Protein AF-A0A0E4FZL4-F1 (afdb_monomer_lite)

Structure (mmCIF, N/CA/C/O backbone):
data_AF-A0A0E4FZL4-F1
#
_entry.id   AF-A0A0E4FZL4-F1
#
loop_
_atom_site.group_PDB
_atom_site.id
_atom_site.type_symbol
_atom_site.label_atom_id
_atom_site.label_alt_id
_atom_site.label_comp_id
_atom_site.label_asym_id
_atom_site.label_entity_id
_atom_site.label_seq_id
_atom_site.pdbx_PDB_ins_code
_atom_site.Cartn_x
_atom_site.Cartn_y
_atom_site.Cartn_z
_atom_site.occupancy
_atom_site.B_iso_or_equiv
_atom_site.auth_seq_id
_atom_site.auth_comp_id
_atom_site.auth_asym_id
_atom_site.auth_atom_id
_atom_site.pdbx_PDB_model_num
ATOM 1 N N . MET A 1 1 ? -18.263 -10.127 2.656 1.00 48.25 1 MET A N 1
ATOM 2 C CA . MET A 1 1 ? -17.079 -9.324 2.296 1.00 48.25 1 MET A CA 1
ATOM 3 C C . MET A 1 1 ? -16.401 -9.013 3.611 1.00 48.25 1 MET A C 1
ATOM 5 O O . MET A 1 1 ? -17.080 -8.514 4.495 1.00 48.25 1 MET A O 1
ATOM 9 N N . GLU A 1 2 ? -15.173 -9.480 3.817 1.00 59.19 2 GLU A N 1
ATOM 10 C CA . GLU A 1 2 ? -14.465 -9.257 5.082 1.00 59.19 2 GLU A CA 1
ATOM 11 C C . GLU A 1 2 ? -14.346 -7.748 5.335 1.00 59.19 2 GLU A C 1
ATOM 13 O O . GLU A 1 2 ? -14.043 -7.003 4.403 1.00 59.19 2 GLU A O 1
ATOM 18 N N . ASP A 1 3 ? -14.649 -7.298 6.552 1.00 83.00 3 ASP A N 1
ATOM 19 C CA . ASP A 1 3 ? -14.879 -5.879 6.830 1.00 83.00 3 ASP A CA 1
ATOM 20 C C . ASP A 1 3 ? -13.549 -5.103 6.803 1.00 83.00 3 ASP A C 1
ATOM 22 O O . ASP A 1 3 ? -12.699 -5.239 7.688 1.00 83.00 3 ASP A O 1
ATOM 26 N N . VAL A 1 4 ? -13.313 -4.351 5.725 1.00 91.88 4 VAL A N 1
ATOM 27 C CA . VAL A 1 4 ? -12.122 -3.511 5.555 1.00 91.88 4 VAL A CA 1
ATOM 28 C C . VAL A 1 4 ? -12.369 -2.187 6.267 1.00 91.88 4 VAL A C 1
ATOM 30 O O . VAL A 1 4 ? -13.269 -1.437 5.903 1.00 91.88 4 VAL A O 1
ATOM 33 N N . GLY A 1 5 ? -11.532 -1.871 7.254 1.00 94.00 5 GLY A N 1
ATOM 34 C CA . GLY A 1 5 ? -11.699 -0.674 8.082 1.00 94.00 5 GLY A CA 1
ATOM 35 C C . GLY A 1 5 ? -10.955 0.561 7.574 1.00 94.00 5 GLY A C 1
ATOM 36 O O . GLY A 1 5 ? -11.282 1.674 7.975 1.00 94.00 5 GLY A O 1
ATOM 37 N N . CYS A 1 6 ? -9.941 0.389 6.721 1.00 96.06 6 CYS A N 1
ATOM 38 C CA . CYS A 1 6 ? -9.160 1.493 6.161 1.00 96.06 6 CYS A CA 1
ATOM 39 C C . CYS A 1 6 ? -8.391 1.085 4.897 1.00 96.06 6 CYS A C 1
ATOM 41 O O . CYS A 1 6 ? -8.219 -0.101 4.612 1.00 96.06 6 CYS A O 1
ATOM 43 N N . VAL A 1 7 ? -7.891 2.076 4.156 1.00 96.81 7 VAL A N 1
ATOM 44 C CA . VAL A 1 7 ? -7.042 1.880 2.970 1.00 96.81 7 VAL A CA 1
ATOM 45 C C . VAL A 1 7 ? -5.691 2.546 3.175 1.00 96.81 7 VAL A C 1
ATOM 47 O O . VAL A 1 7 ? -5.600 3.646 3.716 1.00 96.81 7 VAL A O 1
ATOM 50 N N . THR A 1 8 ? -4.634 1.905 2.695 1.00 97.00 8 THR A N 1
ATOM 51 C CA . THR A 1 8 ? -3.294 2.485 2.620 1.00 97.00 8 THR A CA 1
ATOM 52 C C . THR A 1 8 ? -2.590 2.038 1.344 1.00 97.00 8 THR A C 1
ATOM 54 O O . THR A 1 8 ? -2.974 1.045 0.728 1.00 97.00 8 THR A O 1
ATOM 57 N N . GLY A 1 9 ? -1.550 2.755 0.931 1.00 95.62 9 GLY A N 1
ATOM 58 C CA . GLY A 1 9 ? -0.793 2.423 -0.270 1.00 95.62 9 GLY A CA 1
ATOM 59 C C . GLY A 1 9 ? 0.673 2.829 -0.141 1.00 95.62 9 GLY A C 1
ATOM 60 O O . GLY A 1 9 ? 0.952 3.989 0.172 1.00 95.62 9 GLY A O 1
ATOM 61 N N . PRO A 1 10 ? 1.632 1.904 -0.332 1.00 93.88 10 PRO A N 1
ATOM 62 C CA . PRO A 1 10 ? 3.051 2.215 -0.241 1.00 93.88 10 PRO A CA 1
ATOM 63 C C . PRO A 1 10 ? 3.559 2.958 -1.486 1.00 93.88 10 PRO A C 1
ATOM 65 O O . PRO A 1 10 ? 3.076 2.765 -2.598 1.00 93.88 10 PRO A O 1
ATOM 68 N N . GLY A 1 11 ? 4.608 3.766 -1.312 1.00 90.69 11 GLY A N 1
ATOM 69 C CA . GLY A 1 11 ? 5.210 4.524 -2.413 1.00 90.69 11 GLY A CA 1
ATOM 70 C C . GLY A 1 11 ? 4.312 5.652 -2.936 1.00 90.69 11 GLY A C 1
ATOM 71 O O . GLY A 1 11 ? 3.257 5.940 -2.380 1.00 90.69 11 GLY A O 1
ATOM 72 N N . ARG A 1 12 ? 4.749 6.331 -4.003 1.00 89.50 12 ARG A N 1
ATOM 73 C CA . ARG A 1 12 ? 4.032 7.499 -4.547 1.00 89.50 12 ARG A CA 1
ATOM 74 C C . ARG A 1 12 ? 2.746 7.101 -5.272 1.00 89.50 12 ARG A C 1
ATOM 76 O O . ARG A 1 12 ? 1.696 7.679 -5.017 1.00 89.50 12 ARG A O 1
ATOM 83 N N . SER A 1 13 ? 2.835 6.123 -6.171 1.00 90.81 13 SER A N 1
ATOM 84 C CA . SER A 1 13 ? 1.700 5.676 -6.982 1.00 90.81 13 SER A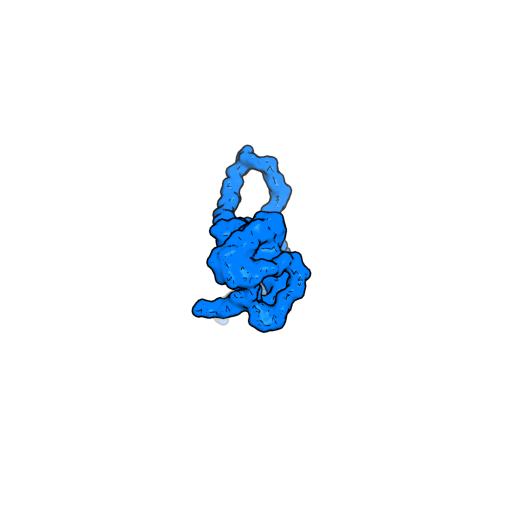 CA 1
ATOM 85 C C . SER A 1 13 ? 0.661 4.928 -6.142 1.00 90.81 13 SER A C 1
ATOM 87 O O . SER A 1 13 ? -0.526 5.224 -6.252 1.00 90.81 13 SER A O 1
ATOM 89 N N . GLY A 1 14 ? 1.099 4.043 -5.239 1.00 92.75 14 GLY A N 1
ATOM 90 C CA . GLY A 1 14 ? 0.218 3.362 -4.290 1.00 92.75 14 GLY A CA 1
ATOM 91 C C . GLY A 1 14 ? -0.519 4.337 -3.370 1.00 92.75 14 GLY A C 1
ATOM 92 O O . GLY A 1 14 ? -1.726 4.196 -3.194 1.00 92.75 14 GLY A O 1
ATOM 93 N N . ALA A 1 15 ? 0.153 5.378 -2.856 1.00 93.50 15 ALA A N 1
ATOM 94 C CA . ALA A 1 15 ? -0.503 6.405 -2.042 1.00 93.50 15 ALA A CA 1
ATOM 95 C C . ALA A 1 15 ? -1.657 7.089 -2.798 1.00 93.50 15 ALA A C 1
ATOM 97 O O . ALA A 1 15 ? -2.772 7.150 -2.286 1.00 93.50 15 ALA A O 1
ATOM 98 N N . ILE A 1 16 ? -1.435 7.515 -4.045 1.00 94.50 16 ILE A N 1
ATOM 99 C CA . ILE A 1 16 ? -2.488 8.122 -4.875 1.00 94.50 16 ILE A CA 1
ATOM 100 C C . ILE A 1 16 ? -3.643 7.135 -5.107 1.00 94.50 16 ILE A C 1
ATOM 102 O O . ILE A 1 16 ? -4.803 7.477 -4.876 1.00 94.50 16 ILE A O 1
ATOM 106 N N . ALA A 1 17 ? -3.343 5.893 -5.500 1.00 94.00 17 ALA A N 1
ATOM 107 C CA . ALA A 1 17 ? -4.363 4.868 -5.738 1.00 94.00 17 ALA A CA 1
ATOM 108 C C . ALA A 1 17 ? -5.194 4.556 -4.482 1.00 94.00 17 ALA A C 1
ATOM 110 O O . ALA A 1 17 ? -6.414 4.392 -4.559 1.00 94.00 17 ALA A O 1
ATOM 111 N N . SER A 1 18 ? -4.554 4.521 -3.312 1.00 95.38 18 SER A N 1
ATOM 112 C CA . SER A 1 18 ? -5.227 4.281 -2.036 1.00 95.38 18 SER A CA 1
ATOM 113 C C . SER A 1 18 ? -6.156 5.423 -1.621 1.00 95.38 18 SER A C 1
ATOM 115 O O . SER A 1 18 ? -7.230 5.148 -1.093 1.00 95.38 18 SER A O 1
ATOM 117 N N . VAL A 1 19 ? -5.813 6.679 -1.934 1.00 96.50 19 VAL A N 1
ATOM 118 C CA . VAL A 1 19 ? -6.706 7.830 -1.728 1.00 96.50 19 VAL A CA 1
ATOM 119 C C . VAL A 1 19 ? -7.926 7.730 -2.641 1.00 96.50 19 VAL A C 1
ATOM 121 O O . VAL A 1 19 ? -9.051 7.855 -2.168 1.00 96.50 19 VAL A O 1
ATOM 124 N N . TYR A 1 20 ? -7.760 7.447 -3.936 1.00 96.00 20 TYR A N 1
ATOM 125 C CA . TYR A 1 20 ? -8.923 7.255 -4.815 1.00 96.00 20 TYR A CA 1
ATOM 126 C C . TYR A 1 20 ? -9.814 6.105 -4.345 1.00 96.00 20 TYR A C 1
ATOM 128 O O . TYR A 1 20 ? -11.037 6.233 -4.296 1.00 96.00 20 TYR A O 1
ATOM 136 N N . THR A 1 21 ? -9.203 5.002 -3.922 1.00 95.19 21 THR A N 1
ATOM 137 C CA . THR A 1 21 ? -9.950 3.848 -3.424 1.00 95.19 21 THR A CA 1
ATOM 138 C C . THR A 1 21 ? -10.694 4.162 -2.128 1.00 95.19 21 THR A C 1
ATOM 140 O O . THR A 1 21 ? -11.833 3.732 -1.967 1.00 95.19 21 THR A O 1
ATOM 143 N N . SER A 1 22 ? -10.109 4.964 -1.232 1.00 96.19 22 SER A N 1
ATOM 144 C CA . SER A 1 22 ? -10.776 5.405 -0.003 1.00 96.19 22 SER A CA 1
ATOM 145 C C . SER A 1 22 ? -12.058 6.188 -0.309 1.00 96.19 22 SER A C 1
ATOM 147 O O . SER A 1 22 ? -13.079 5.980 0.343 1.00 96.19 22 SER A O 1
ATOM 149 N N . HIS A 1 23 ? -12.035 7.039 -1.343 1.00 96.25 23 HIS A N 1
ATOM 150 C CA . HIS A 1 23 ? -13.204 7.803 -1.786 1.00 96.25 23 HIS A CA 1
ATOM 151 C C . HIS A 1 23 ? -14.280 6.905 -2.408 1.00 96.25 23 HIS A C 1
ATOM 153 O O . HIS A 1 23 ? -15.460 7.068 -2.104 1.00 96.25 23 HIS A O 1
ATOM 159 N N . ILE A 1 24 ? -13.880 5.940 -3.241 1.00 95.56 24 ILE A N 1
ATOM 160 C CA . ILE A 1 24 ? -14.800 4.999 -3.899 1.00 95.56 24 ILE A CA 1
ATOM 161 C C . ILE A 1 24 ? -15.488 4.095 -2.869 1.00 95.56 24 ILE A C 1
ATOM 163 O O . ILE A 1 24 ? -16.705 3.928 -2.902 1.00 95.56 24 ILE A O 1
ATOM 167 N N . LEU A 1 25 ? -14.714 3.528 -1.941 1.00 94.25 25 LEU A N 1
ATOM 168 C CA . LEU A 1 25 ? -15.203 2.575 -0.942 1.00 94.25 25 LEU A CA 1
ATOM 169 C C . LEU A 1 25 ? -15.791 3.245 0.309 1.00 94.25 25 LEU A C 1
ATOM 171 O O . LEU A 1 25 ? -16.358 2.556 1.150 1.00 94.25 25 LEU A O 1
ATOM 175 N N . ARG A 1 26 ? -15.665 4.573 0.438 1.00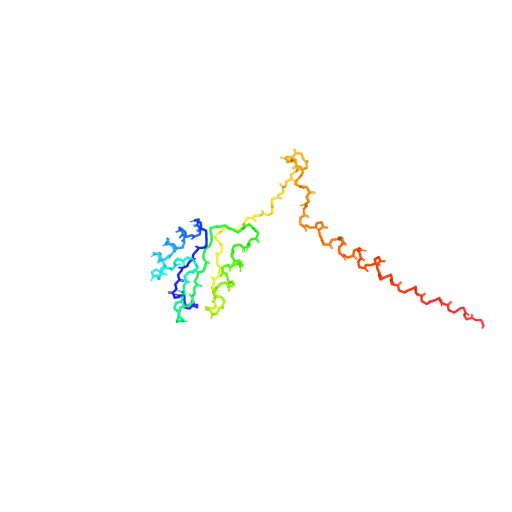 96.00 26 ARG A N 1
ATOM 176 C CA . ARG A 1 26 ? -16.097 5.361 1.607 1.00 96.00 26 ARG A CA 1
ATOM 177 C C . ARG A 1 26 ? -15.528 4.857 2.939 1.00 96.00 26 ARG A C 1
ATOM 179 O O . ARG A 1 26 ? -16.207 4.869 3.961 1.00 96.00 26 ARG A O 1
ATOM 186 N N . ILE A 1 27 ? -14.261 4.458 2.928 1.00 95.06 27 ILE A N 1
ATOM 187 C CA . ILE A 1 27 ? -13.504 4.047 4.120 1.00 95.06 27 ILE A CA 1
ATOM 188 C C . ILE A 1 27 ? -12.275 4.946 4.287 1.00 95.06 27 ILE A C 1
ATOM 190 O O . ILE A 1 27 ? -11.782 5.488 3.298 1.00 95.06 27 ILE A O 1
ATOM 194 N N . PRO A 1 28 ? -11.774 5.159 5.515 1.00 95.69 28 PRO A N 1
ATOM 195 C CA . PRO A 1 28 ? -10.711 6.125 5.765 1.00 95.69 28 PRO A CA 1
ATOM 196 C C . PRO A 1 28 ? -9.387 5.728 5.104 1.00 95.69 28 PRO A C 1
ATOM 198 O O . PRO A 1 28 ? -8.980 4.564 5.117 1.00 95.69 28 PRO A O 1
ATOM 201 N N . PHE A 1 29 ? -8.680 6.728 4.577 1.00 96.25 29 PHE A N 1
ATOM 202 C CA . PHE A 1 29 ? -7.293 6.592 4.145 1.00 96.25 29 PHE A CA 1
ATOM 203 C C . PHE A 1 29 ? -6.344 6.789 5.331 1.00 96.25 29 PHE A C 1
ATOM 205 O O . PHE A 1 29 ? -6.479 7.747 6.094 1.00 96.25 29 PHE A O 1
ATOM 212 N N . ILE A 1 30 ? -5.356 5.906 5.455 1.00 95.44 30 ILE A N 1
ATOM 213 C CA . ILE A 1 30 ? -4.261 6.015 6.418 1.00 95.44 30 ILE A CA 1
ATOM 214 C C . ILE A 1 30 ? -2.938 6.048 5.640 1.00 95.44 30 ILE A C 1
ATOM 216 O O . ILE A 1 30 ? -2.657 5.112 4.881 1.00 95.44 30 ILE A O 1
ATOM 220 N N . PRO A 1 31 ? -2.087 7.076 5.825 1.00 95.44 31 PRO A N 1
ATOM 221 C CA . PRO A 1 31 ? -0.783 7.122 5.178 1.00 95.44 31 PRO A CA 1
ATOM 222 C C . PRO A 1 31 ? 0.066 5.889 5.502 1.00 95.44 31 PRO A C 1
ATOM 224 O O . PRO A 1 31 ? 0.096 5.407 6.637 1.00 95.44 31 PRO A O 1
ATOM 227 N N . TYR A 1 32 ? 0.777 5.376 4.500 1.00 96.00 32 TYR A N 1
ATOM 228 C CA . TYR A 1 32 ? 1.616 4.194 4.671 1.00 96.00 32 TYR A CA 1
ATOM 229 C C . TYR A 1 32 ? 2.671 4.397 5.768 1.00 96.00 32 TYR A C 1
ATOM 231 O O . TYR A 1 32 ? 3.344 5.426 5.819 1.00 96.00 32 TYR A O 1
ATOM 239 N N . GLY A 1 33 ? 2.838 3.388 6.624 1.00 94.19 33 GLY A N 1
ATOM 240 C CA . GLY A 1 33 ? 3.760 3.431 7.760 1.00 94.19 33 GLY A CA 1
ATOM 241 C C . GLY A 1 33 ? 3.172 4.070 9.020 1.00 94.19 33 GLY A C 1
ATOM 242 O O . GLY A 1 33 ? 3.851 4.114 10.037 1.00 94.19 33 GLY A O 1
ATOM 243 N N . GLN A 1 34 ? 1.924 4.539 8.987 1.00 95.12 34 GLN A N 1
ATOM 244 C CA . GLN A 1 34 ? 1.222 4.982 10.192 1.00 95.12 34 GLN A CA 1
ATOM 245 C C . GLN A 1 34 ? 0.570 3.806 10.922 1.00 95.12 34 GLN A C 1
ATOM 247 O O . GLN A 1 34 ? 0.357 2.733 10.342 1.00 95.12 34 GLN A O 1
ATOM 252 N N . LEU A 1 35 ? 0.261 4.020 12.201 1.00 92.50 35 LEU A N 1
ATOM 253 C CA . LEU A 1 35 ? -0.472 3.059 13.018 1.00 92.50 35 LEU A CA 1
ATOM 254 C C . LEU A 1 35 ? -1.897 2.892 12.481 1.00 92.50 35 LEU A C 1
ATOM 256 O O . LEU A 1 35 ? -2.601 3.865 12.218 1.00 92.50 35 LEU A O 1
ATOM 260 N N . CYS A 1 36 ? -2.311 1.637 12.328 1.00 90.38 36 CYS A N 1
ATOM 261 C CA . CYS A 1 36 ? -3.686 1.284 12.010 1.00 90.38 36 CYS A CA 1
ATOM 262 C C . CYS A 1 36 ? -4.442 1.061 13.327 1.00 90.38 36 CYS A C 1
ATOM 264 O O . CYS A 1 36 ? -3.949 0.290 14.153 1.00 90.38 36 CYS A O 1
ATOM 266 N N . PRO A 1 37 ? -5.608 1.697 13.545 1.00 90.25 37 PRO A N 1
ATOM 267 C CA . PRO A 1 37 ? -6.474 1.371 14.673 1.00 90.25 37 PRO A CA 1
ATOM 268 C C . PRO A 1 37 ? -6.753 -0.135 14.740 1.00 90.25 37 PRO A C 1
ATOM 270 O O . PRO A 1 37 ? -7.022 -0.747 13.710 1.00 90.25 37 PRO A O 1
ATOM 273 N N . GLU A 1 38 ? -6.728 -0.722 15.938 1.00 86.50 38 GLU A N 1
ATOM 274 C CA . GLU A 1 38 ? -6.813 -2.184 16.129 1.00 86.50 38 GLU A CA 1
ATOM 275 C C . GLU A 1 38 ? -8.092 -2.803 15.555 1.00 86.50 38 GLU A C 1
ATOM 277 O O . GLU A 1 38 ? -8.077 -3.917 15.041 1.00 86.50 38 GLU A O 1
ATOM 282 N N . LYS A 1 39 ? -9.195 -2.049 15.583 1.00 87.88 39 LYS A N 1
ATOM 283 C CA . LYS A 1 39 ? -10.482 -2.458 15.008 1.00 87.88 39 LYS A CA 1
ATOM 284 C C . LYS A 1 39 ? -10.499 -2.500 13.476 1.00 87.88 39 LYS A C 1
ATOM 286 O O . LYS A 1 39 ? -11.478 -2.958 12.899 1.00 87.88 39 LYS A O 1
ATOM 291 N N . PHE A 1 40 ? -9.485 -1.949 12.811 1.00 92.38 40 PHE A N 1
ATOM 292 C CA . PHE A 1 40 ? -9.455 -1.839 11.359 1.00 92.38 40 PHE A CA 1
ATOM 293 C C . PHE A 1 40 ? -8.564 -2.900 10.742 1.00 92.38 40 PHE A C 1
ATOM 295 O O . PHE A 1 40 ? -7.386 -3.029 11.068 1.00 92.38 40 PHE A O 1
ATOM 302 N N . ARG A 1 41 ? -9.133 -3.586 9.753 1.00 94.06 41 ARG A N 1
ATOM 303 C CA . ARG A 1 41 ? -8.384 -4.387 8.799 1.00 94.06 41 ARG A CA 1
ATOM 304 C C . ARG A 1 41 ? -7.955 -3.506 7.620 1.00 94.06 41 ARG A C 1
ATOM 306 O O . ARG A 1 41 ? -8.835 -2.999 6.918 1.00 94.06 41 ARG A O 1
ATOM 313 N N . PRO A 1 42 ? -6.649 -3.294 7.386 1.00 95.44 42 PRO A N 1
ATOM 314 C CA . PRO A 1 42 ? -6.185 -2.434 6.310 1.00 95.44 42 PRO A CA 1
ATOM 315 C C . PRO A 1 42 ? -6.226 -3.146 4.957 1.00 95.44 42 PRO A C 1
ATOM 317 O O . PRO A 1 42 ? -5.736 -4.268 4.803 1.00 95.44 42 PRO A O 1
ATOM 320 N N . LEU A 1 43 ? -6.747 -2.441 3.957 1.00 96.00 43 LEU A N 1
ATOM 321 C CA . LEU A 1 43 ? -6.591 -2.760 2.546 1.00 96.00 43 LEU A CA 1
ATOM 322 C C . LEU A 1 43 ? -5.368 -2.020 1.995 1.00 96.00 43 LEU A C 1
ATOM 324 O O . LEU A 1 43 ? -5.344 -0.793 1.910 1.00 96.00 43 LEU A O 1
ATOM 328 N N . ILE A 1 44 ? -4.340 -2.780 1.634 1.00 96.00 44 ILE A N 1
ATOM 329 C CA . ILE A 1 44 ? -3.091 -2.285 1.060 1.00 96.00 44 ILE A CA 1
ATOM 330 C C . ILE A 1 44 ? -3.205 -2.327 -0.461 1.00 96.00 44 ILE A C 1
ATOM 332 O O . ILE A 1 44 ? -3.344 -3.405 -1.039 1.00 96.00 44 ILE A O 1
ATOM 336 N N . ILE A 1 45 ? -3.095 -1.164 -1.097 1.00 93.69 45 ILE A N 1
ATOM 337 C CA . ILE A 1 45 ? -3.226 -1.004 -2.547 1.00 93.69 45 ILE A CA 1
ATOM 338 C C . ILE A 1 45 ? -1.908 -0.548 -3.147 1.00 93.69 45 ILE A C 1
ATOM 340 O O . ILE A 1 45 ? -1.295 0.411 -2.681 1.00 93.69 45 ILE A O 1
ATOM 344 N N . ASP A 1 46 ? -1.500 -1.212 -4.220 1.00 91.31 46 ASP A N 1
ATOM 345 C CA . ASP A 1 46 ? -0.404 -0.769 -5.074 1.00 91.31 46 ASP A CA 1
ATOM 346 C C . ASP A 1 46 ? -0.845 -0.780 -6.541 1.00 91.31 46 ASP A C 1
ATOM 348 O O . ASP A 1 46 ? -1.663 -1.600 -6.964 1.00 91.31 46 ASP A O 1
ATOM 352 N N . THR A 1 47 ? -0.314 0.152 -7.326 1.00 86.44 47 THR A N 1
ATOM 353 C CA . THR A 1 47 ? -0.688 0.315 -8.737 1.00 86.44 47 THR A CA 1
ATOM 354 C C . THR A 1 47 ? -0.119 -0.793 -9.605 1.00 86.44 47 THR A C 1
ATOM 356 O O . THR A 1 47 ? -0.768 -1.215 -10.554 1.00 86.44 47 THR A O 1
ATOM 359 N N . ALA A 1 48 ? 1.090 -1.261 -9.294 1.00 82.06 48 ALA A N 1
ATOM 360 C CA . ALA A 1 48 ? 1.769 -2.275 -10.082 1.00 82.06 48 ALA A CA 1
ATOM 361 C C . ALA A 1 48 ? 2.643 -3.167 -9.205 1.00 82.06 48 ALA A C 1
ATOM 363 O O . ALA A 1 48 ? 3.324 -2.708 -8.288 1.00 82.06 48 ALA A O 1
ATOM 364 N N . ARG A 1 49 ? 2.672 -4.454 -9.532 1.00 76.88 49 ARG A N 1
ATOM 365 C CA . ARG A 1 49 ? 3.523 -5.451 -8.902 1.00 76.88 49 ARG A CA 1
ATOM 366 C C . ARG A 1 49 ? 4.504 -5.997 -9.931 1.00 76.88 49 ARG A C 1
ATOM 368 O O . ARG A 1 49 ? 4.137 -6.807 -10.769 1.00 76.88 49 ARG A O 1
ATOM 375 N N . GLU A 1 50 ? 5.765 -5.594 -9.793 1.00 78.19 50 GLU A N 1
ATOM 376 C CA . GLU A 1 50 ? 6.902 -6.248 -10.453 1.00 78.19 50 GLU A CA 1
ATOM 377 C C . GLU A 1 50 ? 7.414 -7.384 -9.542 1.00 78.19 50 GLU A C 1
ATOM 379 O O . GLU A 1 50 ? 6.828 -8.457 -9.447 1.00 78.19 50 GLU A O 1
ATOM 384 N N . SER A 1 51 ? 8.448 -7.140 -8.727 1.00 75.56 51 SER A N 1
ATOM 385 C CA . SER A 1 51 ? 8.981 -8.156 -7.801 1.00 75.56 51 SER A CA 1
ATOM 386 C C . SER A 1 51 ? 8.105 -8.415 -6.562 1.00 75.56 51 SER A C 1
ATOM 388 O O . SER A 1 51 ? 8.396 -9.316 -5.761 1.00 75.56 51 SER A O 1
ATOM 390 N N . GLY A 1 52 ? 7.095 -7.573 -6.314 1.00 81.75 52 GLY A N 1
ATOM 391 C CA . GLY A 1 52 ? 6.247 -7.577 -5.113 1.00 81.75 52 GLY A CA 1
ATOM 392 C C . GLY A 1 52 ? 6.973 -7.277 -3.794 1.00 81.75 52 GLY A C 1
ATOM 393 O O . GLY A 1 52 ? 6.419 -7.511 -2.720 1.00 81.75 52 GLY A O 1
ATOM 394 N N . ARG A 1 53 ? 8.226 -6.793 -3.826 1.00 86.00 53 ARG A N 1
ATOM 395 C CA . ARG A 1 53 ? 9.008 -6.494 -2.608 1.00 86.00 53 ARG A CA 1
ATOM 396 C C . ARG A 1 53 ? 8.326 -5.440 -1.735 1.00 86.00 53 ARG A C 1
ATOM 398 O O . ARG A 1 53 ? 8.313 -5.596 -0.514 1.00 86.00 53 ARG A O 1
ATOM 405 N N . THR A 1 54 ? 7.767 -4.409 -2.360 1.00 89.44 54 THR A N 1
ATOM 406 C CA . THR A 1 54 ? 7.056 -3.314 -1.691 1.00 89.44 54 THR A CA 1
ATOM 407 C C . THR A 1 54 ? 5.827 -3.834 -0.954 1.00 89.44 54 THR A C 1
ATOM 409 O O . THR A 1 54 ? 5.734 -3.666 0.260 1.00 89.44 54 THR A O 1
ATOM 412 N N . LEU A 1 55 ? 4.965 -4.584 -1.644 1.00 89.75 55 LEU A N 1
ATOM 413 C CA . LEU A 1 55 ? 3.777 -5.203 -1.055 1.00 89.75 55 LEU A CA 1
ATOM 414 C C . LEU A 1 55 ? 4.108 -6.167 0.088 1.00 89.75 55 LEU A C 1
ATOM 416 O O . LEU A 1 55 ? 3.478 -6.110 1.138 1.00 89.75 55 LEU A O 1
ATOM 420 N N . ARG A 1 56 ? 5.160 -6.990 -0.041 1.00 90.44 56 ARG A N 1
ATOM 421 C CA . ARG A 1 56 ? 5.620 -7.852 1.067 1.00 90.44 56 ARG A CA 1
ATOM 422 C C . ARG A 1 56 ? 6.118 -7.051 2.271 1.00 90.44 56 ARG A C 1
ATOM 424 O O . ARG A 1 56 ? 5.920 -7.467 3.410 1.00 90.44 56 ARG A O 1
ATOM 431 N N . LYS A 1 57 ? 6.796 -5.918 2.049 1.00 91.88 57 LYS A N 1
ATOM 432 C CA . LYS A 1 57 ? 7.212 -5.022 3.140 1.00 91.88 57 LYS A CA 1
ATOM 433 C C . LYS A 1 57 ? 5.988 -4.420 3.834 1.00 91.88 57 LYS A C 1
ATOM 435 O O . LYS A 1 57 ? 5.949 -4.433 5.059 1.00 91.88 57 LYS A O 1
ATOM 440 N N . ALA A 1 58 ? 5.003 -3.977 3.060 1.00 92.62 58 ALA A N 1
ATOM 441 C CA . ALA A 1 58 ? 3.773 -3.391 3.571 1.00 92.62 58 ALA A CA 1
ATOM 442 C C . ALA A 1 58 ? 2.923 -4.401 4.358 1.00 92.62 58 ALA A C 1
ATOM 444 O O . ALA A 1 58 ? 2.538 -4.127 5.490 1.00 92.62 58 ALA A O 1
ATOM 445 N N . ALA A 1 59 ? 2.722 -5.607 3.823 1.00 93.50 59 ALA A N 1
ATOM 446 C CA . ALA A 1 59 ? 2.000 -6.678 4.507 1.00 93.50 59 ALA A CA 1
ATOM 447 C C . ALA A 1 59 ? 2.638 -7.034 5.859 1.00 93.50 59 ALA A C 1
ATOM 449 O O . ALA A 1 59 ? 1.940 -7.235 6.846 1.00 93.50 59 ALA A O 1
ATOM 450 N N . ARG A 1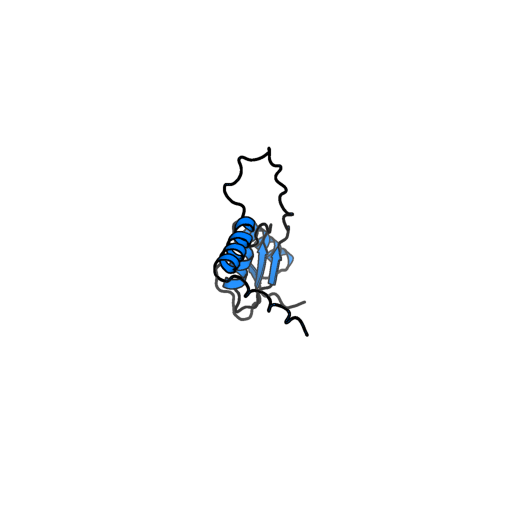 60 ? 3.978 -7.054 5.933 1.00 94.12 60 ARG A N 1
ATOM 451 C CA . ARG A 1 60 ? 4.689 -7.289 7.200 1.00 94.12 60 ARG A CA 1
ATOM 452 C C . ARG A 1 60 ? 4.508 -6.161 8.207 1.00 94.12 60 ARG A C 1
ATOM 454 O O . ARG A 1 60 ? 4.407 -6.455 9.392 1.00 94.12 60 ARG A O 1
ATOM 461 N N . TRP A 1 61 ? 4.483 -4.910 7.751 1.00 93.88 61 TRP A N 1
ATOM 462 C CA . TRP A 1 61 ? 4.251 -3.756 8.622 1.00 93.88 61 TRP A CA 1
ATOM 463 C C . TRP A 1 61 ? 2.889 -3.853 9.318 1.00 93.88 61 TRP A C 1
ATOM 465 O O . TRP A 1 61 ? 2.797 -3.667 10.525 1.00 93.88 61 TRP A O 1
ATOM 475 N N . TYR A 1 62 ? 1.853 -4.237 8.573 1.00 93.81 62 TYR A N 1
ATOM 476 C CA . TYR A 1 62 ? 0.482 -4.327 9.078 1.00 93.81 62 TYR A CA 1
ATOM 477 C C . TYR A 1 62 ? 0.070 -5.729 9.545 1.00 93.81 62 TYR A C 1
ATOM 479 O O . TYR A 1 62 ? -1.110 -5.949 9.7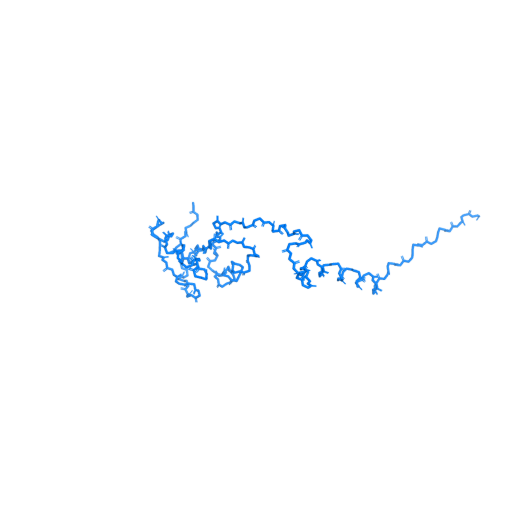90 1.00 93.81 62 TYR A O 1
ATOM 487 N N . ARG A 1 63 ? 1.002 -6.684 9.694 1.00 93.06 63 ARG A N 1
ATOM 488 C CA . ARG A 1 63 ? 0.689 -8.117 9.890 1.00 93.06 63 ARG A CA 1
ATOM 489 C C . ARG A 1 63 ? -0.307 -8.391 11.026 1.00 93.06 63 ARG A C 1
ATOM 491 O O . ARG A 1 63 ? -1.147 -9.272 10.900 1.00 93.06 63 ARG A O 1
ATOM 498 N N . ASN A 1 64 ? -0.211 -7.627 12.117 1.00 91.00 64 ASN A N 1
ATOM 499 C CA . ASN A 1 64 ? -1.029 -7.816 13.316 1.00 91.00 64 ASN A CA 1
ATOM 500 C C . ASN A 1 64 ? -2.497 -7.414 13.083 1.00 91.00 64 ASN A C 1
ATOM 502 O O . ASN A 1 64 ? -3.366 -7.859 13.817 1.00 91.00 64 ASN A O 1
ATOM 506 N N . ALA A 1 65 ? -2.767 -6.613 12.048 1.00 90.12 65 ALA A N 1
ATOM 507 C CA . ALA A 1 65 ? -4.101 -6.183 11.640 1.00 90.12 65 ALA A CA 1
ATOM 508 C C . ALA A 1 65 ? -4.682 -7.033 10.487 1.00 90.12 65 ALA A C 1
ATOM 510 O O . ALA A 1 65 ? -5.693 -6.657 9.903 1.00 90.12 65 ALA A O 1
ATOM 511 N N . ASN A 1 66 ? -4.041 -8.158 10.133 1.00 90.31 66 ASN A N 1
ATOM 512 C CA . ASN A 1 66 ? -4.471 -9.085 9.076 1.00 90.31 66 ASN A CA 1
ATOM 513 C C . ASN A 1 66 ? -4.769 -8.402 7.713 1.00 90.31 66 ASN A C 1
ATOM 515 O O . ASN A 1 66 ? -5.907 -8.407 7.239 1.00 90.31 66 ASN A O 1
ATOM 519 N N . PRO A 1 67 ? -3.771 -7.775 7.066 1.00 93.44 67 PRO A N 1
ATOM 520 C CA . PRO A 1 67 ? -3.998 -6.909 5.914 1.00 93.44 67 PRO A CA 1
ATOM 521 C C . PRO A 1 67 ? -4.500 -7.679 4.686 1.00 93.44 67 PRO A C 1
ATOM 523 O O . PRO A 1 67 ? -4.026 -8.776 4.393 1.00 93.44 67 PRO A O 1
ATOM 526 N N . ILE A 1 68 ? -5.381 -7.053 3.903 1.00 93.44 68 ILE A N 1
ATOM 527 C CA . ILE A 1 68 ? -5.693 -7.488 2.532 1.00 93.44 68 ILE A CA 1
ATOM 528 C C . ILE A 1 68 ? -4.756 -6.749 1.584 1.00 93.44 68 ILE A C 1
ATOM 530 O O . ILE A 1 68 ? -4.582 -5.541 1.708 1.00 93.44 68 ILE A O 1
ATOM 534 N N . VAL A 1 69 ? -4.137 -7.458 0.642 1.00 90.81 69 VAL A N 1
ATOM 535 C CA . VAL A 1 69 ? -3.160 -6.877 -0.288 1.00 90.81 69 VAL A CA 1
ATOM 536 C C . VAL A 1 69 ? -3.663 -7.016 -1.716 1.00 90.81 69 VAL A C 1
ATOM 538 O O . VAL A 1 69 ? -3.903 -8.132 -2.168 1.00 90.81 69 VAL A O 1
ATOM 541 N N . ILE A 1 70 ? -3.777 -5.896 -2.429 1.00 87.69 70 ILE A N 1
ATOM 542 C CA . ILE A 1 70 ? -4.201 -5.851 -3.831 1.00 87.69 70 ILE A CA 1
ATOM 543 C C . ILE A 1 70 ? -3.155 -5.103 -4.662 1.00 87.69 70 ILE A C 1
ATOM 545 O O . ILE A 1 70 ? -2.727 -4.001 -4.313 1.00 87.69 70 ILE A O 1
ATOM 549 N N . ALA A 1 71 ? -2.766 -5.710 -5.782 1.00 81.50 71 ALA A N 1
ATOM 550 C CA . ALA A 1 71 ? -2.044 -5.048 -6.861 1.00 81.50 71 ALA A CA 1
ATOM 551 C C . ALA A 1 71 ? -2.995 -4.870 -8.046 1.00 81.50 71 ALA A C 1
ATOM 553 O O . ALA A 1 71 ? -3.652 -5.831 -8.439 1.00 81.50 71 ALA A O 1
ATOM 554 N N . VAL A 1 72 ? -3.069 -3.661 -8.604 1.00 78.75 72 VAL A N 1
ATOM 555 C CA . VAL A 1 72 ? -3.970 -3.369 -9.735 1.00 78.75 72 VAL A CA 1
ATOM 556 C C . VAL A 1 72 ? -3.427 -3.936 -11.052 1.00 78.75 72 VAL A C 1
ATOM 558 O O . VAL A 1 72 ? -4.197 -4.385 -11.893 1.00 78.75 72 VAL A O 1
ATOM 561 N N . TYR A 1 73 ? -2.104 -3.958 -11.215 1.00 76.25 73 TYR A N 1
ATOM 562 C CA . TYR A 1 73 ? -1.430 -4.517 -12.384 1.00 76.25 73 TYR A CA 1
ATOM 563 C C . TYR A 1 73 ? -0.341 -5.504 -11.958 1.00 76.25 73 TYR A C 1
ATOM 565 O O . TYR A 1 73 ? 0.543 -5.150 -11.175 1.00 76.25 73 TYR A O 1
ATOM 573 N N . GLU A 1 74 ? -0.379 -6.731 -12.474 1.00 75.19 74 GLU A N 1
ATOM 574 C CA . GLU A 1 74 ? 0.736 -7.675 -12.358 1.00 75.19 74 GLU A CA 1
ATOM 575 C C . GLU A 1 74 ? 1.584 -7.596 -13.625 1.00 75.19 74 GLU A C 1
ATOM 577 O O . GLU A 1 74 ? 1.107 -7.879 -14.723 1.00 75.19 74 GLU A O 1
ATOM 582 N N . GLU A 1 75 ? 2.842 -7.172 -13.479 1.00 70.12 75 GLU A N 1
ATOM 583 C CA . GLU A 1 75 ? 3.736 -7.064 -14.624 1.00 70.12 75 GLU A CA 1
ATOM 584 C C . GLU A 1 75 ? 4.140 -8.468 -15.106 1.00 70.12 75 GLU A C 1
ATOM 586 O O . GLU A 1 75 ? 4.676 -9.252 -14.312 1.00 70.12 75 GLU A O 1
ATOM 591 N N . PRO A 1 76 ? 3.910 -8.805 -16.390 1.00 68.88 76 PRO A N 1
ATOM 592 C CA . PRO A 1 76 ? 4.342 -10.083 -16.933 1.00 68.88 76 PRO A CA 1
ATOM 593 C C . PRO A 1 76 ? 5.877 -10.180 -16.942 1.00 68.88 76 PRO A C 1
ATOM 595 O O . PRO A 1 76 ? 6.570 -9.157 -16.961 1.00 68.88 76 PRO A O 1
ATOM 598 N N . PRO A 1 77 ? 6.447 -11.400 -16.955 1.00 71.50 77 PRO A N 1
ATOM 599 C CA . PRO A 1 77 ? 7.890 -11.586 -17.036 1.00 71.50 77 PRO A CA 1
ATOM 600 C C . PRO A 1 77 ? 8.483 -10.812 -18.218 1.00 71.50 77 PRO A C 1
ATOM 602 O O . PRO A 1 77 ? 8.118 -11.043 -19.370 1.00 71.50 77 PRO A O 1
ATOM 605 N N . ARG A 1 78 ? 9.416 -9.897 -17.933 1.00 68.88 78 ARG A N 1
ATOM 606 C CA . ARG A 1 78 ? 10.144 -9.163 -18.971 1.00 68.88 78 ARG A CA 1
ATOM 607 C C . ARG A 1 78 ? 11.036 -10.147 -19.728 1.00 68.88 78 ARG A C 1
ATOM 609 O O . ARG A 1 78 ? 12.032 -10.624 -19.184 1.00 68.88 78 ARG A O 1
ATOM 616 N N . VAL A 1 79 ? 10.675 -10.453 -20.970 1.00 65.81 79 VAL A N 1
ATOM 617 C CA . VAL A 1 79 ? 11.558 -11.153 -21.907 1.00 65.81 79 VAL A CA 1
ATOM 618 C C . VAL A 1 79 ? 12.499 -10.102 -22.480 1.00 65.81 79 VAL A C 1
ATOM 620 O O . VAL A 1 79 ? 12.070 -9.238 -23.234 1.00 65.81 79 VAL A O 1
ATOM 623 N N . ALA A 1 80 ? 13.762 -10.133 -22.066 1.00 64.88 80 ALA A N 1
ATOM 624 C CA . ALA A 1 80 ? 14.810 -9.339 -22.696 1.00 64.88 80 ALA A CA 1
ATOM 625 C C . ALA A 1 80 ? 15.521 -10.225 -23.719 1.00 64.88 80 ALA A C 1
ATOM 627 O O . ALA A 1 80 ? 16.016 -11.298 -23.360 1.00 64.88 80 ALA A O 1
ATOM 628 N N . PHE A 1 81 ? 15.572 -9.797 -24.980 1.00 69.38 81 PHE A N 1
ATOM 629 C CA . PHE A 1 81 ? 16.374 -10.492 -25.979 1.00 69.38 81 PHE A CA 1
ATOM 630 C C . PHE A 1 81 ? 17.863 -10.229 -25.737 1.00 69.38 81 PHE A C 1
ATOM 632 O O . PHE A 1 81 ? 18.267 -9.166 -25.266 1.00 69.38 81 PHE A O 1
ATOM 639 N N . TRP A 1 82 ? 18.691 -11.219 -26.073 1.00 64.38 82 TRP A N 1
ATOM 640 C CA . TRP A 1 82 ? 20.136 -11.237 -25.815 1.00 64.38 82 TRP A CA 1
ATOM 641 C C . TRP A 1 82 ? 20.917 -10.060 -26.432 1.00 64.38 82 TRP A C 1
ATOM 643 O O . TRP A 1 82 ? 22.051 -9.822 -26.025 1.00 64.38 82 TRP A O 1
ATOM 653 N N . TYR A 1 83 ? 20.319 -9.321 -27.373 1.00 73.69 83 TYR A N 1
ATOM 654 C CA . TYR A 1 83 ? 20.904 -8.154 -28.039 1.00 73.69 83 TYR A CA 1
ATOM 655 C C . TYR A 1 83 ? 20.323 -6.795 -27.584 1.00 73.69 83 TYR A C 1
ATOM 657 O O . TYR A 1 83 ? 20.838 -5.762 -27.999 1.00 73.69 83 TYR A O 1
ATOM 665 N N . GLU A 1 84 ? 19.275 -6.752 -26.746 1.00 63.62 84 GLU A N 1
ATOM 666 C CA . GLU A 1 84 ? 18.541 -5.507 -26.413 1.00 63.62 84 GLU A CA 1
ATOM 667 C C . GLU A 1 84 ? 19.026 -4.795 -25.141 1.00 63.62 84 GLU A C 1
ATOM 669 O O . GLU A 1 84 ? 18.622 -3.666 -24.866 1.00 63.62 84 GLU A O 1
ATOM 674 N N . ALA A 1 85 ? 19.907 -5.415 -24.355 1.00 57.50 85 ALA A N 1
ATOM 675 C CA . ALA A 1 85 ? 20.479 -4.794 -23.165 1.00 57.50 85 ALA A CA 1
ATOM 676 C C . ALA A 1 85 ? 21.941 -5.223 -22.974 1.00 57.50 85 ALA A C 1
ATOM 678 O O . ALA A 1 85 ? 22.241 -6.411 -23.127 1.00 57.50 85 ALA A O 1
ATOM 679 N N . PRO A 1 86 ? 22.862 -4.324 -22.566 1.00 57.25 86 PRO A N 1
ATOM 680 C CA . PRO A 1 86 ? 24.120 -4.772 -21.985 1.00 57.25 86 PRO A CA 1
ATOM 681 C C . PRO A 1 86 ? 23.776 -5.663 -20.787 1.00 57.25 86 PRO A C 1
ATOM 683 O O . PRO A 1 86 ? 23.082 -5.228 -19.866 1.00 57.25 86 PRO A O 1
ATOM 686 N N . LYS A 1 87 ? 24.193 -6.935 -20.854 1.00 53.91 87 LYS A N 1
ATOM 687 C CA . LYS A 1 87 ? 23.832 -7.997 -19.905 1.00 53.91 87 LYS A CA 1
ATOM 688 C C . LYS A 1 87 ? 23.859 -7.459 -18.464 1.00 53.91 87 LYS A C 1
ATOM 690 O O . LYS A 1 87 ? 24.946 -7.123 -17.984 1.00 53.91 87 LYS A O 1
ATOM 695 N N . PRO A 1 88 ? 22.723 -7.395 -17.738 1.00 56.31 88 PRO A N 1
ATOM 696 C CA . PRO A 1 88 ? 22.780 -7.154 -16.305 1.00 56.31 88 PRO A CA 1
ATOM 697 C C . PRO A 1 88 ? 23.639 -8.265 -15.703 1.00 56.31 88 PRO A C 1
ATOM 699 O O . PRO A 1 88 ? 23.391 -9.446 -15.941 1.00 56.31 88 PRO A O 1
ATOM 702 N N . LEU A 1 89 ? 24.699 -7.878 -14.989 1.00 56.81 89 LEU A N 1
ATOM 703 C CA . LEU A 1 89 ? 25.841 -8.749 -14.705 1.00 56.81 89 LEU A CA 1
ATOM 704 C C . LEU A 1 89 ? 25.481 -10.097 -14.064 1.00 56.81 89 LEU A C 1
ATOM 706 O O . LEU A 1 89 ? 26.289 -11.012 -14.193 1.00 56.81 89 LEU A O 1
ATOM 710 N N . ARG A 1 90 ? 24.325 -10.237 -13.391 1.00 47.09 90 ARG A N 1
ATOM 711 C CA . ARG A 1 90 ? 23.832 -11.506 -12.821 1.00 47.09 90 ARG A CA 1
ATOM 712 C C . ARG A 1 90 ? 22.308 -11.531 -12.726 1.00 47.09 90 ARG A C 1
ATOM 714 O O . ARG A 1 90 ? 21.715 -10.656 -12.089 1.00 47.09 90 ARG A O 1
ATOM 721 N N . TYR A 1 91 ? 21.669 -12.561 -13.275 1.00 52.72 91 TYR A N 1
ATOM 722 C CA . TYR A 1 91 ? 20.239 -12.797 -13.063 1.00 52.72 91 TYR A CA 1
ATOM 723 C C . TYR A 1 91 ? 19.996 -13.539 -11.741 1.00 52.72 91 TYR A C 1
ATOM 725 O O . TYR A 1 91 ? 20.737 -14.436 -11.351 1.00 52.72 91 TYR A O 1
ATOM 733 N N . ARG A 1 92 ? 18.905 -13.212 -11.033 1.00 51.19 92 ARG A N 1
ATOM 734 C CA . ARG A 1 92 ? 18.583 -13.804 -9.717 1.00 51.19 92 ARG A CA 1
ATOM 735 C C . ARG A 1 92 ? 18.444 -15.338 -9.740 1.00 51.19 92 ARG A C 1
ATOM 737 O O . ARG A 1 92 ? 18.692 -15.961 -8.710 1.00 51.19 92 ARG A O 1
ATOM 744 N N . HIS A 1 93 ? 18.077 -15.942 -10.873 1.00 56.28 93 HIS A N 1
ATOM 745 C CA . HIS A 1 93 ? 17.957 -17.400 -11.017 1.00 56.28 93 HIS A CA 1
ATOM 746 C C . HIS A 1 93 ? 19.315 -18.125 -11.038 1.00 56.28 93 HIS A C 1
ATOM 748 O O . HIS A 1 93 ? 19.378 -19.288 -10.637 1.00 56.28 93 HIS A O 1
ATOM 754 N N . GLU A 1 94 ? 20.408 -17.429 -11.375 1.00 54.41 94 GLU A N 1
ATOM 755 C CA . GLU A 1 94 ? 21.777 -17.966 -11.307 1.00 54.41 94 GLU A CA 1
ATOM 756 C C . GLU A 1 94 ? 22.196 -18.310 -9.862 1.00 54.41 94 GLU A C 1
ATOM 758 O O . GLU A 1 94 ? 23.073 -19.141 -9.657 1.00 54.41 94 GLU A O 1
ATOM 763 N N . ARG A 1 95 ? 21.531 -17.749 -8.835 1.00 49.44 95 ARG A N 1
ATOM 764 C CA . ARG A 1 95 ? 21.806 -18.066 -7.416 1.00 49.44 95 ARG A CA 1
ATOM 765 C C . ARG A 1 95 ? 21.284 -19.432 -6.961 1.00 49.44 95 ARG A C 1
ATOM 767 O O . ARG A 1 95 ? 21.749 -19.953 -5.951 1.00 49.44 95 ARG A O 1
ATOM 774 N N . SER A 1 96 ? 20.292 -19.991 -7.655 1.00 49.09 96 SER A N 1
ATOM 775 C CA . SER A 1 96 ? 19.678 -21.260 -7.235 1.00 49.09 96 SER A CA 1
ATOM 776 C C . SER A 1 96 ? 20.517 -22.478 -7.629 1.00 49.09 96 SER A C 1
ATOM 778 O O . SER A 1 96 ? 20.592 -23.429 -6.859 1.00 49.09 96 SER A O 1
ATOM 780 N N . ARG A 1 97 ? 21.219 -22.415 -8.770 1.00 45.41 97 ARG A N 1
A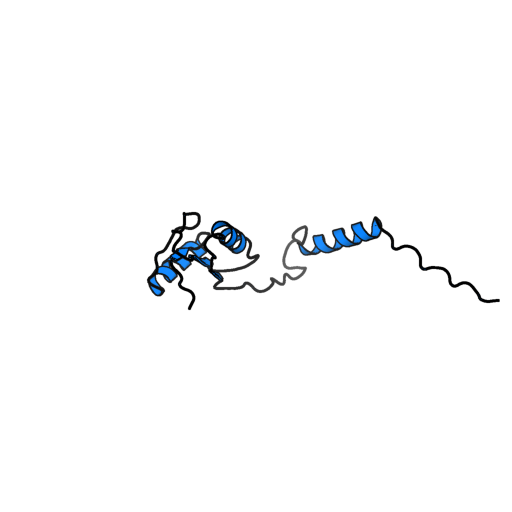TOM 781 C CA . ARG A 1 97 ? 22.079 -23.509 -9.247 1.00 45.41 97 ARG A CA 1
ATOM 782 C C . ARG A 1 97 ? 23.399 -23.610 -8.492 1.00 45.41 97 ARG A C 1
ATOM 784 O O . ARG A 1 97 ? 23.766 -24.706 -8.088 1.00 45.41 97 ARG A O 1
ATOM 791 N N . SER A 1 98 ? 24.046 -22.481 -8.186 1.00 51.72 98 SER A N 1
ATOM 792 C CA . SER A 1 98 ? 25.342 -22.505 -7.491 1.00 51.72 98 SER A CA 1
ATOM 793 C C . SER A 1 98 ? 25.260 -23.061 -6.066 1.00 51.72 98 SER A C 1
ATOM 795 O O . SER A 1 98 ? 26.265 -23.495 -5.522 1.00 51.72 98 SER A O 1
ATOM 797 N N . SER A 1 99 ? 24.075 -23.037 -5.449 1.00 50.91 99 SER A N 1
ATOM 798 C CA . SER A 1 99 ? 23.871 -23.543 -4.087 1.00 50.91 99 SER A CA 1
ATOM 799 C C . SER A 1 99 ? 23.640 -25.060 -4.060 1.00 50.91 99 SER A C 1
ATOM 801 O O . SER A 1 99 ? 24.025 -25.709 -3.095 1.00 50.91 99 SER A O 1
ATOM 803 N N . HIS A 1 100 ? 23.038 -25.624 -5.115 1.00 49.22 100 HIS A N 1
ATOM 804 C CA . HIS A 1 100 ? 22.773 -27.063 -5.225 1.00 49.22 100 HIS A CA 1
ATOM 805 C C . HIS A 1 100 ? 24.013 -27.823 -5.717 1.00 49.22 100 HIS A C 1
ATOM 807 O O . HIS A 1 100 ? 24.358 -28.854 -5.153 1.00 49.22 100 HIS A O 1
ATOM 813 N N . GLU A 1 101 ? 24.742 -27.264 -6.690 1.00 53.22 101 GLU A N 1
ATOM 814 C CA . GLU A 1 101 ? 26.014 -27.830 -7.170 1.00 53.22 101 GLU A CA 1
ATOM 815 C C . GLU A 1 101 ? 27.114 -27.757 -6.097 1.00 53.22 101 GLU A C 1
ATOM 817 O O . GLU A 1 101 ? 27.887 -28.698 -5.946 1.00 53.22 101 GLU A O 1
ATOM 822 N N . ALA A 1 102 ? 27.162 -26.687 -5.290 1.00 55.38 102 ALA A N 1
ATOM 823 C CA . ALA A 1 102 ? 28.091 -26.608 -4.158 1.00 55.38 102 ALA A CA 1
ATOM 824 C C . ALA A 1 102 ? 27.747 -27.604 -3.036 1.00 55.38 102 ALA A C 1
ATOM 826 O O . ALA A 1 102 ? 28.651 -28.121 -2.384 1.00 55.38 102 ALA A O 1
ATOM 827 N N . PHE A 1 103 ? 26.459 -27.886 -2.812 1.00 54.62 103 PHE A N 1
ATOM 828 C CA . PHE A 1 103 ? 26.018 -28.878 -1.830 1.00 54.62 103 PHE A CA 1
ATOM 829 C C . PHE A 1 103 ? 26.348 -30.309 -2.281 1.00 54.62 103 PHE A C 1
ATOM 831 O O . PHE A 1 103 ? 26.891 -31.076 -1.491 1.00 54.62 103 PHE A O 1
ATOM 838 N N . GLU A 1 104 ? 26.112 -30.650 -3.552 1.00 56.50 104 GLU A N 1
ATOM 839 C CA . GLU A 1 104 ? 26.484 -31.960 -4.113 1.00 56.50 104 GLU A CA 1
ATOM 840 C C . GLU A 1 104 ? 28.003 -32.163 -4.200 1.00 56.50 104 GLU A C 1
ATOM 842 O O . GLU A 1 104 ? 28.486 -33.264 -3.946 1.00 56.50 104 GLU A O 1
ATOM 847 N N . ALA A 1 105 ? 28.777 -31.110 -4.483 1.00 58.16 105 ALA A N 1
ATOM 848 C CA . ALA A 1 105 ? 30.239 -31.185 -4.494 1.00 58.16 105 ALA A CA 1
ATOM 849 C C . ALA A 1 105 ? 30.847 -31.391 -3.092 1.00 58.16 105 ALA A C 1
ATOM 851 O O . ALA A 1 105 ? 31.914 -31.991 -2.969 1.00 58.16 105 ALA A O 1
ATOM 852 N N . LEU A 1 106 ? 30.184 -30.904 -2.035 1.00 56.16 106 LEU A N 1
ATOM 853 C CA . LEU A 1 106 ? 30.602 -31.105 -0.641 1.00 56.16 106 LEU A CA 1
ATOM 854 C C . LEU A 1 106 ? 30.093 -32.430 -0.048 1.00 56.16 106 LEU A C 1
ATOM 856 O O . LEU A 1 106 ? 30.683 -32.933 0.908 1.00 56.16 106 LEU A O 1
ATOM 860 N N . HIS A 1 107 ? 29.030 -33.005 -0.615 1.00 60.00 107 HIS A N 1
ATOM 861 C CA . HIS A 1 107 ? 28.407 -34.245 -0.151 1.00 60.00 107 HIS A CA 1
ATOM 862 C C . HIS A 1 107 ? 28.124 -35.197 -1.324 1.00 60.00 107 HIS A C 1
ATOM 864 O O . HIS A 1 107 ? 26.962 -35.387 -1.694 1.00 60.00 107 HIS A O 1
ATOM 870 N N . PRO A 1 108 ? 29.162 -35.817 -1.918 1.00 59.75 108 PRO A N 1
ATOM 871 C CA . PRO A 1 108 ? 28.954 -36.816 -2.955 1.00 59.75 108 PRO A CA 1
ATOM 872 C C . PRO A 1 108 ? 28.155 -37.992 -2.381 1.00 59.75 108 PRO A C 1
ATOM 874 O O . PRO A 1 108 ? 28.470 -38.512 -1.307 1.00 59.75 108 PRO A O 1
ATOM 877 N N . ALA A 1 109 ? 27.110 -38.409 -3.097 1.00 67.62 109 ALA A N 1
ATOM 878 C CA . ALA A 1 109 ? 26.342 -39.595 -2.743 1.00 67.62 109 ALA A CA 1
ATOM 879 C C . ALA A 1 109 ? 27.279 -40.810 -2.656 1.00 67.62 109 ALA A C 1
ATOM 881 O O . ALA A 1 109 ? 28.120 -41.021 -3.534 1.00 67.62 109 ALA A O 1
ATOM 882 N N . ALA A 1 110 ? 27.147 -41.589 -1.579 1.00 65.44 110 ALA A N 1
ATOM 883 C CA . ALA A 1 110 ? 27.949 -42.786 -1.370 1.00 65.44 110 ALA A CA 1
ATOM 884 C C . ALA A 1 110 ? 27.812 -43.734 -2.578 1.00 65.44 110 ALA A C 1
ATOM 886 O O . ALA A 1 110 ? 26.699 -43.902 -3.090 1.00 65.44 110 ALA A O 1
ATOM 887 N N . PRO A 1 111 ? 28.915 -44.346 -3.050 1.00 67.50 111 PRO A N 1
ATOM 888 C CA . PRO A 1 111 ? 28.863 -45.247 -4.190 1.00 67.50 111 PRO A CA 1
ATOM 889 C C . PRO A 1 111 ? 27.906 -46.407 -3.899 1.00 67.50 111 PRO A C 1
ATOM 891 O O . PRO A 1 111 ? 27.881 -46.947 -2.791 1.00 67.50 111 PRO A O 1
ATOM 894 N N . ALA A 1 112 ? 27.107 -46.766 -4.905 1.00 61.50 112 ALA A N 1
ATOM 895 C CA . ALA A 1 112 ? 26.163 -47.871 -4.814 1.00 61.50 112 ALA A CA 1
ATOM 896 C C . ALA A 1 112 ? 26.888 -49.168 -4.397 1.00 61.50 112 ALA A C 1
ATOM 898 O O . ALA A 1 112 ? 28.000 -49.417 -4.873 1.00 61.50 112 ALA A O 1
ATOM 899 N N . PRO A 1 113 ? 26.287 -49.999 -3.525 1.00 60.44 113 PRO A N 1
ATOM 900 C CA . PRO A 1 113 ? 26.914 -51.235 -3.082 1.00 60.44 113 PRO A CA 1
ATOM 901 C C . PRO A 1 113 ? 27.129 -52.173 -4.272 1.00 60.44 113 PRO A C 1
ATOM 903 O O . PRO A 1 113 ? 26.196 -52.490 -5.012 1.00 60.44 113 PRO A O 1
ATOM 906 N N . THR A 1 114 ? 28.378 -52.600 -4.450 1.00 68.94 114 THR A N 1
ATOM 907 C CA . THR A 1 114 ? 28.797 -53.537 -5.494 1.00 68.94 114 THR A CA 1
ATOM 908 C C . THR A 1 114 ? 27.976 -54.826 -5.391 1.00 68.94 114 THR A C 1
ATOM 910 O O . THR A 1 114 ? 27.934 -55.419 -4.309 1.00 68.94 114 THR A O 1
ATOM 913 N N . PRO A 1 115 ? 27.326 -55.294 -6.472 1.00 56.16 115 PRO A N 1
ATOM 914 C CA . PRO A 1 115 ? 26.586 -56.545 -6.428 1.00 56.16 115 PRO A CA 1
ATOM 915 C C . PRO A 1 115 ? 27.562 -57.700 -6.188 1.00 56.16 115 PRO A C 1
ATOM 917 O O . PRO A 1 115 ? 28.487 -57.930 -6.967 1.00 56.16 115 PRO A O 1
ATOM 920 N N . MET A 1 116 ? 27.356 -58.411 -5.080 1.00 56.72 116 MET A N 1
ATOM 921 C CA . MET A 1 116 ? 28.065 -59.648 -4.768 1.00 56.72 116 MET A CA 1
ATOM 922 C C . MET A 1 116 ? 27.710 -60.685 -5.838 1.00 56.72 116 MET A C 1
ATOM 924 O O . MET A 1 116 ? 26.552 -61.090 -5.951 1.00 56.72 116 MET A O 1
ATOM 928 N N . LEU A 1 117 ? 28.701 -61.089 -6.634 1.00 54.75 117 LEU A N 1
ATOM 929 C CA . LEU A 1 117 ? 28.601 -62.237 -7.533 1.00 54.75 117 LEU A CA 1
ATOM 930 C C . LEU A 1 117 ? 28.289 -63.480 -6.690 1.00 54.75 117 LEU A C 1
ATOM 932 O O . LEU A 1 117 ? 29.104 -63.885 -5.864 1.00 54.75 117 LEU A O 1
ATOM 936 N N . GLN A 1 118 ? 27.099 -64.054 -6.877 1.00 50.66 118 GLN A N 1
ATOM 937 C CA . GLN A 1 118 ? 26.765 -65.372 -6.344 1.00 50.66 118 GLN A CA 1
ATOM 938 C C . GLN A 1 118 ? 27.538 -66.426 -7.143 1.00 50.66 118 GLN A C 1
ATOM 940 O O . GLN A 1 118 ? 27.353 -66.537 -8.357 1.00 50.66 118 GLN A O 1
ATOM 945 N N . GLY A 1 119 ? 28.400 -67.166 -6.450 1.00 51.75 119 GLY A N 1
ATOM 946 C CA . GLY A 1 119 ? 29.067 -68.383 -6.900 1.00 51.75 119 GLY A CA 1
ATOM 947 C C . GLY A 1 119 ? 29.044 -69.403 -5.777 1.00 51.75 119 GLY A C 1
ATOM 948 O O . GLY A 1 119 ? 29.169 -68.966 -4.610 1.00 51.75 119 GLY A O 1
#

Secondary structure (DSSP, 8-state):
-----EEE--HHHHHHHHHHHHHHHT--B--TTSPPPTTPPEEEEEEEESS-HHHHHHHHHTGGG--EEEEEEEPPP----TTTS---S--TTHHHHHHHHHHHHHSPPPPPPPP----

Sequence (119 aa):
MEDVGCVTGPGRSGAIASVYTSHILRIPFIPYGQLCPEKFRPLIIDTARESGRTLRKAARWYRNANPIVIAVYEEPPRVAFWYEAPKPLRYRHERSRSSHEAFEALHPAAPAPTPMLQG

pLDDT: mean 78.2, std 17.23, range [45.41, 97.0]

Radius of gyration: 24.21 Å; chains: 1; bounding box: 48×76×44 Å

Foldseek 3Di:
DPDAQEEEEPDDQGRVVRVVVCVVVVHYYDYQPDDDDLPGAYEYEDAEDDPCPRVVVRCV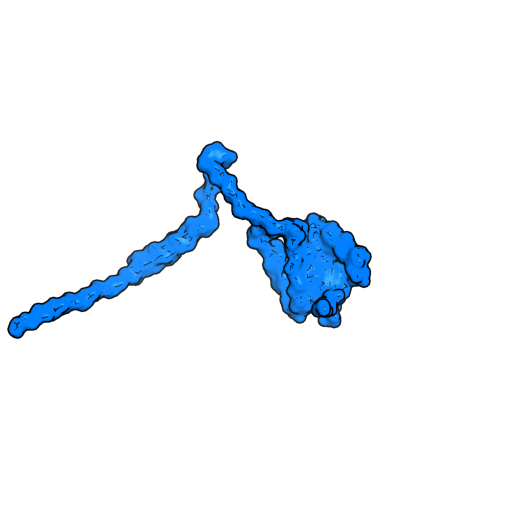SCVSSPHHYDYNYYDDDDDDDPPRDPPPPDDPVVVVVVVVVVVCVVPPDDDDDDDDDDD

Organism: NCBI:txid1355477